Protein AF-A0A926E2L2-F1 (afdb_monomer)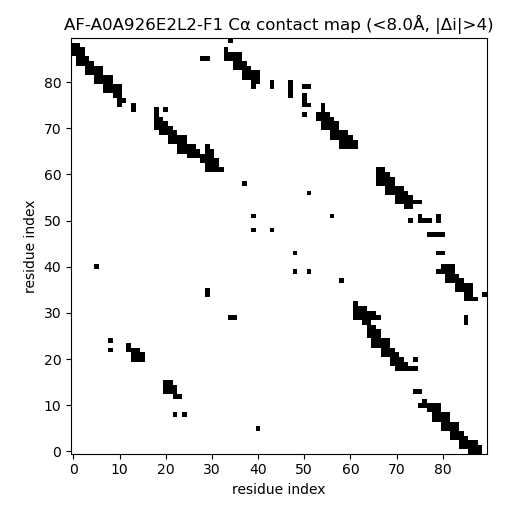

Sequence (90 aa):
KSTLTTKTLSKTGWTGSEPPFTYSLSVSGVTSSSVQEILPTTDATEEQIVALQAANMQDSGQSAGKITVKAWGDKPEIDLPVRIIIRGDL

Mean predicted aligned error: 2.11 Å

Solvent-accessible surface area (backbone atoms only — not comparable to full-atom values): 5059 Å² total; per-residue (Å²): 104,61,50,78,47,78,49,67,52,49,36,85,58,57,40,74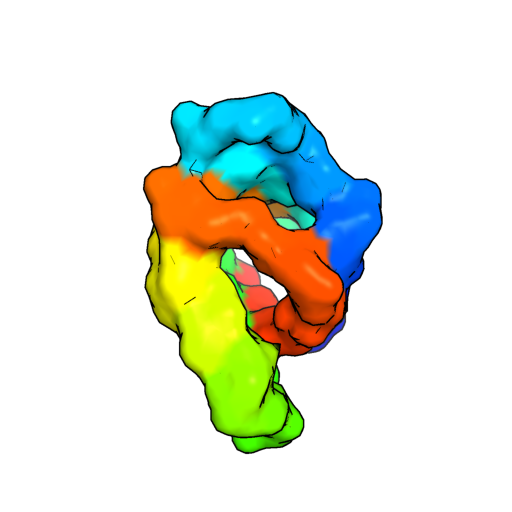,94,57,68,61,23,39,32,80,44,84,36,86,85,38,34,76,80,58,49,74,48,83,41,71,40,98,81,57,49,70,71,41,50,51,45,53,58,49,12,47,65,40,87,72,50,60,33,76,34,29,40,33,38,29,20,61,45,44,77,52,87,53,65,34,53,30,30,39,37,40,59,40,86,122

Secondary structure (DSSP, 8-state):
--EEEEEEE-GGG-B-SSSSEEEEEE-TT--SS--EEEEE-TT--HHHHHHHHHTTEEEEEEETTEEEEEESSPPP-S-EEEEEEEPS--

pLDDT: mean 97.48, std 1.96, range [84.56, 98.81]

Foldseek 3Di:
DKDKDKDKQALVQWDDPAPFIKHKDFAAPWAQPWDKDKAADPPQDPVLVVLVVQQCKDFDGTHHRITMITRGGDRRPHIHMIMMMTDPPD

Structure (mmCIF, N/CA/C/O backbone):
data_AF-A0A926E2L2-F1
#
_entry.id   AF-A0A926E2L2-F1
#
loop_
_atom_site.group_PDB
_atom_site.id
_atom_site.type_symbol
_atom_site.label_atom_id
_atom_site.label_alt_id
_atom_site.label_comp_id
_atom_site.label_asym_id
_atom_site.label_entity_id
_atom_site.label_seq_id
_atom_site.pdbx_PDB_ins_code
_atom_site.Cartn_x
_atom_site.Cartn_y
_atom_site.Cartn_z
_atom_site.occupancy
_atom_site.B_iso_or_equiv
_atom_site.auth_seq_id
_atom_site.auth_comp_id
_atom_site.auth_asym_id
_atom_site.auth_atom_id
_atom_site.pdbx_PDB_model_num
ATOM 1 N N . LYS A 1 1 ? 4.886 -1.017 -20.928 1.00 91.69 1 LYS A N 1
ATOM 2 C CA . LYS A 1 1 ? 3.439 -0.831 -20.620 1.00 91.69 1 LYS A CA 1
ATOM 3 C C . LYS A 1 1 ? 3.241 -1.029 -19.128 1.00 91.69 1 LYS A C 1
ATOM 5 O O . LYS A 1 1 ? 3.686 -2.052 -18.626 1.00 91.69 1 LYS A O 1
ATOM 10 N N . SER A 1 2 ? 2.597 -0.082 -18.451 1.00 97.38 2 SER A N 1
ATOM 11 C CA . SER A 1 2 ? 2.310 -0.176 -17.014 1.00 97.38 2 SER A CA 1
ATOM 12 C C . SER A 1 2 ? 1.260 -1.247 -16.707 1.00 97.38 2 SER A C 1
ATOM 14 O O . SER A 1 2 ? 0.392 -1.535 -17.538 1.00 97.38 2 SER A O 1
ATOM 16 N N . THR A 1 3 ? 1.327 -1.826 -15.511 1.00 97.81 3 THR A N 1
ATOM 17 C CA . THR A 1 3 ? 0.370 -2.831 -15.022 1.00 97.81 3 THR A CA 1
ATOM 18 C C . THR A 1 3 ? -0.324 -2.345 -13.758 1.00 97.81 3 THR A C 1
ATOM 20 O O . THR A 1 3 ? 0.294 -1.656 -12.953 1.00 97.81 3 THR A O 1
ATOM 23 N N . LEU A 1 4 ? -1.582 -2.739 -13.562 1.00 97.81 4 LEU A N 1
ATOM 24 C CA . LEU A 1 4 ? -2.395 -2.395 -12.396 1.00 97.81 4 LEU A CA 1
ATOM 25 C C . LEU A 1 4 ? -2.817 -3.676 -11.668 1.00 97.81 4 LEU A C 1
ATOM 27 O O . LEU A 1 4 ? -3.331 -4.596 -12.302 1.00 97.81 4 LEU A O 1
ATOM 31 N N . THR A 1 5 ? -2.640 -3.722 -10.349 1.00 97.88 5 THR A N 1
ATOM 32 C CA . THR A 1 5 ? -3.159 -4.800 -9.492 1.00 97.88 5 THR A CA 1
ATOM 33 C C . THR A 1 5 ? -3.793 -4.234 -8.230 1.00 97.88 5 THR A C 1
ATOM 35 O O . THR A 1 5 ? -3.326 -3.235 -7.692 1.00 97.88 5 THR A O 1
ATOM 38 N N . THR A 1 6 ? -4.820 -4.907 -7.718 1.00 98.31 6 THR A N 1
ATOM 39 C CA . THR A 1 6 ? -5.411 -4.613 -6.405 1.00 98.31 6 THR A CA 1
ATOM 40 C C . THR A 1 6 ? -4.805 -5.527 -5.341 1.00 98.31 6 THR A C 1
ATOM 42 O O . THR A 1 6 ? -4.469 -6.682 -5.623 1.00 98.31 6 THR A O 1
ATOM 45 N N . LYS A 1 7 ? -4.630 -5.007 -4.126 1.00 98.31 7 LYS A N 1
ATOM 46 C CA . LYS A 1 7 ? -4.142 -5.711 -2.938 1.00 98.31 7 LYS A CA 1
ATOM 47 C C . LYS A 1 7 ? -4.882 -5.215 -1.698 1.00 98.31 7 LYS A C 1
ATOM 49 O O . LYS A 1 7 ? -5.446 -4.129 -1.704 1.00 98.31 7 LYS A O 1
ATOM 54 N N . THR A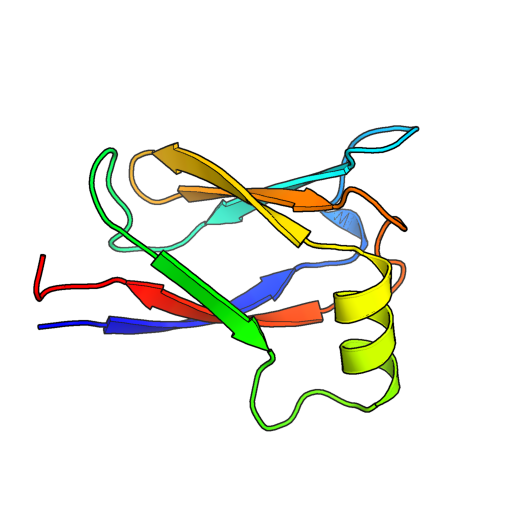 1 8 ? -4.801 -5.989 -0.625 1.00 98.38 8 THR A N 1
ATOM 55 C CA . THR A 1 8 ? -5.263 -5.578 0.703 1.00 98.38 8 THR A CA 1
ATOM 56 C C . THR A 1 8 ? -4.072 -5.585 1.650 1.00 98.38 8 THR A C 1
ATOM 58 O O . THR A 1 8 ? -3.370 -6.594 1.754 1.00 98.38 8 THR A O 1
ATOM 61 N N . LEU A 1 9 ? -3.834 -4.463 2.327 1.00 98.38 9 LEU A N 1
ATOM 62 C CA . LEU A 1 9 ? -2.936 -4.392 3.474 1.00 98.38 9 LEU A CA 1
ATOM 63 C C . LEU A 1 9 ? -3.731 -4.864 4.688 1.00 98.38 9 LEU A C 1
ATOM 65 O O . LEU A 1 9 ? -4.577 -4.130 5.195 1.00 98.38 9 LEU A O 1
ATOM 69 N N . SER A 1 10 ? -3.514 -6.104 5.118 1.00 98.50 10 SER A N 1
ATOM 70 C CA . SER A 1 10 ? -4.253 -6.625 6.265 1.00 98.50 10 SER A CA 1
ATOM 71 C C . SER A 1 10 ? -3.799 -5.942 7.551 1.00 98.50 10 SER A C 1
ATOM 73 O O . SER A 1 10 ? -2.598 -5.795 7.782 1.00 98.50 10 SER A O 1
ATOM 75 N N . LYS A 1 11 ? -4.724 -5.592 8.445 1.00 98.44 11 LYS A N 1
ATOM 76 C CA . LYS A 1 11 ? -4.374 -4.993 9.745 1.00 98.44 11 LYS A CA 1
ATOM 77 C C . LYS A 1 11 ? -3.359 -5.821 10.542 1.00 98.44 11 LYS A C 1
ATOM 79 O O . LYS A 1 11 ? -2.512 -5.274 11.239 1.00 98.44 11 LYS A O 1
ATOM 84 N N . THR A 1 12 ? -3.388 -7.148 10.398 1.00 98.19 12 THR A N 1
ATOM 85 C CA . THR A 1 12 ? -2.487 -8.059 11.121 1.00 98.19 12 THR A CA 1
ATOM 86 C C . THR A 1 12 ? -1.112 -8.205 10.471 1.00 98.19 12 THR A C 1
ATOM 88 O O . THR A 1 12 ? -0.238 -8.842 11.050 1.00 98.19 12 THR A O 1
ATOM 91 N N . GLY A 1 13 ? -0.907 -7.671 9.263 1.00 98.06 13 GLY A N 1
ATOM 92 C CA . GLY A 1 13 ? 0.374 -7.745 8.553 1.00 98.06 13 GLY A CA 1
ATOM 93 C C . GLY A 1 13 ? 1.365 -6.641 8.935 1.00 98.06 13 GLY A C 1
ATOM 94 O O . GLY A 1 13 ? 2.524 -6.695 8.521 1.00 98.06 13 GLY A O 1
ATOM 95 N N . TRP A 1 14 ? 0.930 -5.648 9.716 1.00 98.38 14 TRP A N 1
ATOM 96 C CA . TRP A 1 14 ? 1.783 -4.568 10.202 1.00 98.38 14 TRP A CA 1
ATOM 97 C C . TRP A 1 14 ? 2.627 -5.012 11.394 1.00 98.38 14 TRP A C 1
ATOM 99 O O . TRP A 1 14 ? 2.134 -5.583 12.365 1.00 98.38 14 TRP A O 1
ATOM 109 N N . THR A 1 15 ? 3.914 -4.691 11.337 1.00 98.31 15 THR A N 1
ATOM 110 C CA . THR A 1 15 ? 4.901 -4.987 12.383 1.00 98.31 15 THR A CA 1
ATOM 111 C C . THR A 1 15 ? 5.469 -3.701 12.987 1.00 98.31 15 THR A C 1
ATOM 113 O O . THR A 1 15 ? 5.367 -2.630 12.388 1.00 98.31 15 THR A O 1
ATOM 116 N N . GLY A 1 16 ? 6.073 -3.808 14.174 1.00 97.69 16 GLY A N 1
ATOM 117 C CA . GLY A 1 16 ? 6.592 -2.673 14.949 1.00 97.69 16 GLY A CA 1
ATOM 118 C C . GLY A 1 16 ? 5.678 -2.291 16.116 1.00 97.69 16 GLY A C 1
ATOM 119 O O . GLY A 1 16 ? 4.459 -2.458 16.041 1.00 97.69 16 GLY A O 1
ATOM 120 N N . SER A 1 17 ? 6.262 -1.815 17.215 1.00 96.69 17 SER A N 1
ATOM 121 C CA . SER A 1 17 ? 5.525 -1.312 18.386 1.00 96.69 17 SER A CA 1
ATOM 122 C C . SER A 1 17 ? 5.304 0.199 18.345 1.00 96.69 17 SER A C 1
ATOM 124 O O . SER A 1 17 ? 4.343 0.662 18.937 1.00 96.69 17 SER A O 1
ATOM 126 N N . GLU A 1 18 ? 6.134 0.926 17.595 1.00 97.25 18 GLU A N 1
ATOM 127 C CA . GLU A 1 18 ? 6.099 2.381 17.407 1.00 97.25 18 GLU A CA 1
ATOM 128 C C . GLU A 1 18 ? 6.325 2.722 15.921 1.00 97.25 18 GLU A C 1
ATOM 130 O O . GLU A 1 18 ? 6.889 1.887 15.195 1.00 97.25 18 GLU A O 1
ATOM 135 N N . PRO A 1 19 ? 5.931 3.922 15.451 1.00 97.19 19 PRO A N 1
ATOM 136 C CA . PRO A 1 19 ? 6.209 4.358 14.089 1.00 97.19 19 PRO A CA 1
ATOM 137 C C . PRO A 1 19 ? 7.722 4.417 13.770 1.00 97.19 19 PRO A C 1
ATOM 139 O O . PRO A 1 19 ? 8.524 4.804 14.623 1.00 97.19 19 PRO A O 1
ATOM 142 N N . PRO A 1 20 ? 8.138 4.104 12.528 1.00 98.06 20 PRO A N 1
ATOM 143 C CA . PRO A 1 20 ? 7.285 3.648 11.441 1.00 98.06 20 PRO A CA 1
ATOM 144 C C . PRO A 1 20 ? 6.908 2.165 11.564 1.00 98.06 20 PRO A C 1
ATOM 146 O O . PRO A 1 20 ? 7.772 1.288 11.661 1.00 98.06 20 PRO A O 1
ATOM 149 N N . PHE A 1 21 ? 5.617 1.868 11.436 1.00 98.69 21 PHE A N 1
ATOM 150 C CA . PHE A 1 21 ? 5.136 0.495 11.310 1.00 98.69 21 PHE A CA 1
ATOM 151 C C . PHE A 1 21 ? 5.463 -0.037 9.920 1.00 98.69 21 PHE A C 1
ATOM 153 O O . PHE A 1 21 ? 5.372 0.694 8.937 1.00 98.69 21 PHE A O 1
ATOM 160 N N . THR A 1 22 ? 5.848 -1.306 9.820 1.00 98.50 22 THR A N 1
ATOM 161 C CA . THR A 1 22 ? 6.336 -1.890 8.562 1.00 98.50 22 THR A CA 1
ATOM 162 C C . THR A 1 22 ? 5.397 -2.974 8.053 1.00 98.50 22 THR A C 1
ATOM 164 O O . THR A 1 22 ? 5.014 -3.868 8.811 1.00 98.50 22 THR A O 1
ATOM 167 N N . TYR A 1 23 ? 5.092 -2.929 6.756 1.00 98.69 23 TYR A N 1
ATOM 168 C CA . TYR A 1 23 ? 4.324 -3.939 6.034 1.00 98.69 23 TYR A CA 1
ATOM 169 C C . TYR A 1 23 ? 5.122 -4.472 4.842 1.00 98.69 23 TYR A C 1
ATOM 171 O O . TYR A 1 23 ? 5.700 -3.703 4.071 1.00 98.69 23 TYR A O 1
ATOM 179 N N . SER A 1 24 ? 5.124 -5.793 4.652 1.00 98.12 24 SER A N 1
ATOM 180 C CA . SER A 1 24 ? 5.730 -6.430 3.480 1.00 98.12 24 SER A CA 1
ATOM 181 C C . SER A 1 24 ? 4.646 -6.961 2.549 1.00 98.12 24 SER A C 1
ATOM 183 O O . SER A 1 24 ? 3.903 -7.871 2.910 1.00 98.12 24 SER A O 1
ATOM 185 N N . LEU A 1 25 ? 4.539 -6.381 1.354 1.00 97.94 25 LEU A N 1
ATOM 186 C CA . LEU A 1 25 ? 3.465 -6.667 0.411 1.00 97.94 25 LEU A CA 1
ATOM 187 C C . LEU A 1 25 ? 3.984 -7.397 -0.828 1.00 97.94 25 LEU A C 1
ATOM 189 O O . LEU A 1 25 ? 4.805 -6.865 -1.573 1.00 97.94 25 LEU A O 1
ATOM 193 N N . SER A 1 26 ? 3.456 -8.592 -1.087 1.00 98.06 26 SER A N 1
ATOM 194 C CA . SER A 1 26 ? 3.780 -9.370 -2.287 1.00 98.06 26 SER A CA 1
ATOM 195 C C . SER A 1 26 ? 3.042 -8.842 -3.518 1.00 98.06 26 SER A C 1
ATOM 197 O O . SER A 1 26 ? 1.805 -8.856 -3.577 1.00 98.06 26 SER A O 1
ATOM 199 N N . VAL A 1 27 ? 3.799 -8.435 -4.536 1.00 97.88 27 VAL A N 1
ATOM 200 C CA . VAL A 1 27 ? 3.309 -7.824 -5.777 1.00 97.88 27 VAL A CA 1
ATOM 201 C C . VAL A 1 27 ? 4.101 -8.370 -6.965 1.00 97.88 27 VAL A C 1
ATOM 203 O O . VAL A 1 27 ? 5.266 -8.035 -7.169 1.00 97.88 27 VAL A O 1
ATOM 206 N N . SER A 1 28 ? 3.464 -9.216 -7.772 1.00 97.44 28 SER A N 1
ATOM 207 C CA . SER A 1 28 ? 4.062 -9.749 -8.998 1.00 97.44 28 SER A CA 1
ATOM 208 C C . SER A 1 28 ? 4.442 -8.621 -9.961 1.00 97.44 28 SER A C 1
ATOM 210 O O . SER A 1 28 ? 3.673 -7.682 -10.144 1.00 97.44 28 SER A O 1
ATOM 212 N N . GLY A 1 29 ? 5.616 -8.726 -10.586 1.00 95.81 29 GLY A N 1
ATOM 213 C CA . GLY A 1 29 ? 6.134 -7.724 -11.526 1.00 95.81 29 GLY A CA 1
ATOM 214 C C . GLY A 1 29 ? 7.011 -6.640 -10.893 1.00 95.81 29 GLY A C 1
ATOM 215 O O . GLY A 1 29 ? 7.718 -5.951 -11.621 1.00 95.81 29 GLY A O 1
ATOM 216 N N . VAL A 1 30 ? 7.030 -6.517 -9.561 1.00 97.94 30 VAL A N 1
ATOM 217 C CA . VAL A 1 30 ? 7.986 -5.638 -8.874 1.00 97.94 30 VAL A CA 1
ATOM 218 C C . VAL A 1 30 ? 9.394 -6.216 -8.997 1.00 97.94 30 VAL A C 1
ATOM 220 O O . VAL A 1 30 ? 9.601 -7.419 -8.834 1.00 97.94 30 VAL A O 1
ATOM 223 N N . THR A 1 31 ? 10.366 -5.359 -9.286 1.00 96.88 31 THR A N 1
ATOM 224 C CA . THR A 1 31 ? 11.795 -5.685 -9.357 1.00 96.88 31 THR A CA 1
ATOM 225 C C . THR A 1 31 ? 12.576 -4.779 -8.401 1.00 96.88 31 THR A C 1
ATOM 227 O O . THR A 1 31 ? 11.996 -3.963 -7.690 1.00 96.88 31 THR A O 1
ATOM 230 N N . SER A 1 32 ? 13.905 -4.900 -8.364 1.00 96.50 32 SER A N 1
ATOM 231 C CA . SER A 1 32 ? 14.752 -3.970 -7.605 1.00 96.50 32 SER A CA 1
ATOM 232 C C . SER A 1 32 ? 14.738 -2.540 -8.163 1.00 96.50 32 SER A C 1
ATOM 234 O O . SER A 1 32 ? 15.059 -1.615 -7.425 1.00 96.50 32 SER A O 1
ATOM 236 N N . SER A 1 33 ? 14.352 -2.339 -9.427 1.00 95.31 33 SER A N 1
ATOM 237 C CA . SER A 1 33 ? 14.404 -1.041 -10.119 1.00 95.31 33 SER A CA 1
ATOM 238 C C . SER A 1 33 ? 13.074 -0.578 -10.719 1.00 95.31 33 SER A C 1
ATOM 240 O O . SER A 1 33 ? 13.018 0.510 -11.282 1.00 95.31 33 SER A O 1
ATOM 242 N N . SER A 1 34 ? 12.005 -1.374 -10.628 1.00 96.56 34 SER A N 1
ATOM 243 C CA . SER A 1 34 ? 10.665 -0.931 -11.026 1.00 96.56 34 SER A CA 1
ATOM 244 C C . SER A 1 34 ? 10.221 0.263 -10.181 1.00 96.56 34 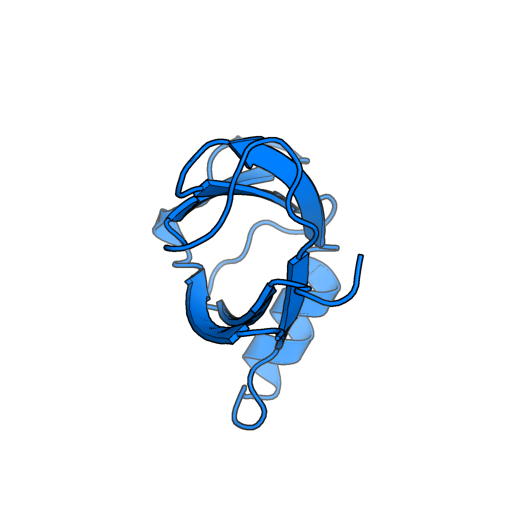SER A C 1
ATOM 246 O O . SER A 1 34 ? 10.654 0.396 -9.042 1.00 96.56 34 SER A O 1
ATOM 248 N N . VAL A 1 35 ? 9.308 1.078 -10.696 1.00 96.12 35 VAL A N 1
ATOM 249 C CA . VAL A 1 35 ? 8.676 2.154 -9.923 1.00 96.12 35 VAL A CA 1
ATOM 250 C C . VAL A 1 35 ? 7.202 1.836 -9.758 1.00 96.12 35 VAL A C 1
ATOM 252 O O . VAL A 1 35 ? 6.558 1.352 -10.694 1.00 96.12 35 VAL A O 1
ATOM 255 N N . GLN A 1 36 ? 6.677 2.078 -8.565 1.00 96.25 36 GLN A N 1
ATOM 256 C CA . GLN A 1 36 ? 5.326 1.722 -8.178 1.00 96.25 36 GLN A CA 1
ATOM 257 C C . GLN A 1 36 ? 4.624 2.929 -7.565 1.00 96.25 36 GLN A C 1
ATOM 259 O O . GLN A 1 36 ? 5.222 3.727 -6.850 1.00 96.25 36 GLN A O 1
ATOM 264 N N . GLU A 1 37 ? 3.331 3.040 -7.831 1.00 96.38 37 GLU A N 1
ATOM 265 C CA . GLU A 1 37 ? 2.444 3.969 -7.140 1.00 96.38 37 GLU A CA 1
ATOM 266 C C . GLU A 1 37 ? 1.455 3.150 -6.317 1.00 96.38 37 GLU A C 1
ATOM 268 O O . GLU A 1 37 ? 0.878 2.184 -6.826 1.00 96.38 37 GLU A O 1
ATOM 273 N N . ILE A 1 38 ? 1.256 3.533 -5.056 1.00 97.00 38 ILE A N 1
ATOM 274 C CA . ILE A 1 38 ? 0.293 2.909 -4.145 1.00 97.00 38 ILE A CA 1
ATOM 275 C C . ILE A 1 38 ? -0.837 3.907 -3.912 1.00 97.00 38 ILE A C 1
ATOM 277 O O . ILE A 1 38 ? -0.611 5.019 -3.442 1.00 97.00 38 ILE A O 1
ATOM 281 N N . LEU A 1 39 ? -2.058 3.512 -4.257 1.00 97.75 39 LEU A N 1
ATOM 282 C CA . LEU A 1 39 ? -3.253 4.355 -4.204 1.00 97.75 39 LEU A CA 1
ATOM 283 C C . LEU A 1 39 ? -4.377 3.605 -3.483 1.00 97.75 39 LEU A C 1
ATOM 285 O O . LEU A 1 39 ? -4.403 2.378 -3.547 1.00 97.75 39 LEU A O 1
ATOM 289 N N . PRO A 1 40 ? -5.363 4.279 -2.878 1.00 98.19 40 PRO A N 1
ATOM 290 C CA . PRO A 1 40 ? -6.596 3.616 -2.458 1.00 98.19 40 PRO A CA 1
ATOM 291 C C . PRO A 1 40 ? -7.315 2.946 -3.646 1.00 98.19 40 PRO A C 1
ATOM 293 O O . PRO A 1 40 ? -7.166 3.360 -4.811 1.00 98.19 40 PRO A O 1
ATOM 296 N N . THR A 1 41 ? -8.119 1.915 -3.375 1.00 98.50 41 THR A N 1
ATOM 297 C CA . THR A 1 41 ? -9.120 1.459 -4.354 1.00 98.50 41 THR A CA 1
ATOM 298 C C . THR A 1 41 ? -10.232 2.492 -4.519 1.00 98.50 41 THR A C 1
ATOM 300 O O . THR A 1 41 ? -10.432 3.361 -3.677 1.00 98.50 41 THR A O 1
ATOM 303 N N . THR A 1 42 ? -10.931 2.445 -5.655 1.00 97.56 42 THR A N 1
ATOM 304 C CA . THR A 1 42 ? -12.010 3.398 -5.974 1.00 97.56 42 THR A CA 1
ATOM 305 C C . THR A 1 42 ? -13.289 3.149 -5.176 1.00 97.56 42 THR A C 1
ATOM 307 O O . THR A 1 42 ? -14.173 3.994 -5.171 1.00 97.56 42 THR A O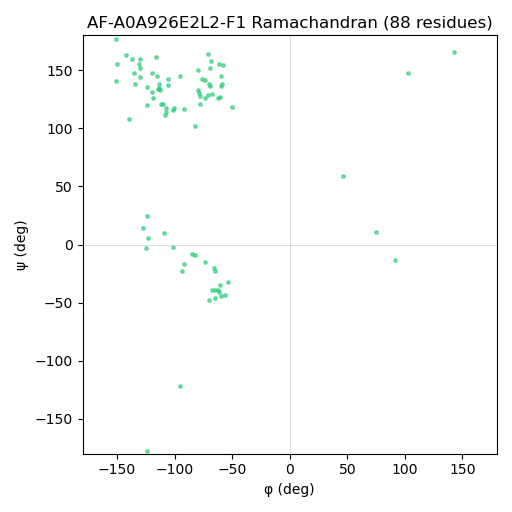 1
ATOM 310 N N . ASP A 1 43 ? -13.391 1.980 -4.551 1.00 97.81 43 ASP A N 1
ATOM 311 C CA . ASP A 1 43 ? -14.497 1.500 -3.725 1.00 97.81 43 ASP A CA 1
ATOM 312 C C . ASP A 1 43 ? -14.135 1.427 -2.229 1.00 97.81 43 ASP A C 1
ATOM 314 O O . ASP A 1 43 ? -14.893 0.855 -1.449 1.00 97.81 43 ASP A O 1
ATOM 318 N N . ALA A 1 44 ? -12.986 1.986 -1.822 1.00 98.44 44 ALA A N 1
ATOM 319 C CA . ALA A 1 44 ? -12.606 2.074 -0.414 1.00 98.44 44 ALA A CA 1
ATOM 320 C C . ALA A 1 44 ? -13.654 2.875 0.377 1.00 98.44 44 ALA A C 1
ATOM 322 O O . ALA A 1 44 ? -14.110 3.929 -0.077 1.00 98.44 44 ALA A O 1
ATOM 323 N N . THR A 1 45 ? -14.024 2.387 1.561 1.00 98.75 45 THR A N 1
ATOM 324 C CA . THR A 1 45 ? -14.979 3.083 2.435 1.00 98.75 45 THR A CA 1
ATOM 325 C C . THR A 1 45 ? -14.363 4.344 3.038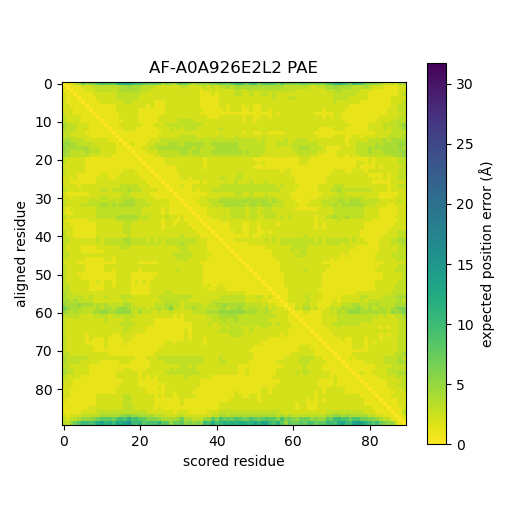 1.00 98.75 45 THR A C 1
ATOM 327 O O . THR A 1 45 ? -13.141 4.511 3.051 1.00 98.75 45 THR A O 1
ATOM 330 N N . GLU A 1 46 ? -15.197 5.234 3.579 1.00 98.69 46 GLU A N 1
ATOM 331 C CA . GLU A 1 46 ? -14.727 6.441 4.266 1.00 98.69 46 GLU A CA 1
ATOM 332 C C . GLU A 1 46 ? -13.762 6.099 5.411 1.00 98.69 46 GLU A C 1
ATOM 334 O O . GLU A 1 46 ? -12.688 6.689 5.514 1.00 98.69 46 GLU A O 1
ATOM 339 N N . GLU A 1 47 ? -14.078 5.074 6.205 1.00 98.69 47 GLU A N 1
ATOM 340 C CA . GLU A 1 47 ? -13.230 4.611 7.306 1.00 98.69 47 GLU A CA 1
ATOM 341 C C . GLU A 1 47 ? -11.872 4.111 6.800 1.00 98.69 47 GLU A C 1
ATOM 343 O O . GLU A 1 47 ? -10.838 4.387 7.410 1.00 98.69 47 GLU A O 1
ATOM 348 N N . GLN A 1 48 ? -11.849 3.413 5.659 1.00 98.81 48 GLN A N 1
ATOM 349 C CA . GLN A 1 48 ? -10.608 2.962 5.026 1.00 98.81 48 GLN A CA 1
ATOM 350 C C . GLN A 1 48 ? -9.778 4.134 4.500 1.00 98.81 48 GLN A C 1
ATOM 352 O O . GLN A 1 48 ? -8.556 4.119 4.648 1.00 98.81 48 GLN A O 1
ATOM 357 N N . ILE A 1 49 ? -10.409 5.165 3.931 1.00 98.56 49 ILE A N 1
ATOM 358 C CA . ILE A 1 49 ? -9.717 6.382 3.487 1.00 98.56 49 ILE A CA 1
ATOM 359 C C . ILE A 1 49 ? -9.120 7.143 4.674 1.00 98.56 49 ILE A C 1
ATOM 361 O O . ILE A 1 49 ? -7.946 7.513 4.619 1.00 98.56 49 ILE A O 1
ATOM 365 N N . VAL A 1 50 ? -9.879 7.327 5.757 1.00 98.69 50 VAL A N 1
ATOM 366 C CA . VAL A 1 50 ? -9.385 7.970 6.985 1.00 98.69 50 VAL A CA 1
ATOM 367 C C . VAL A 1 50 ? -8.200 7.191 7.558 1.00 98.69 50 VAL A C 1
ATOM 369 O O . VAL A 1 50 ? -7.173 7.789 7.873 1.00 98.69 50 VAL A O 1
ATOM 372 N N . ALA A 1 51 ? -8.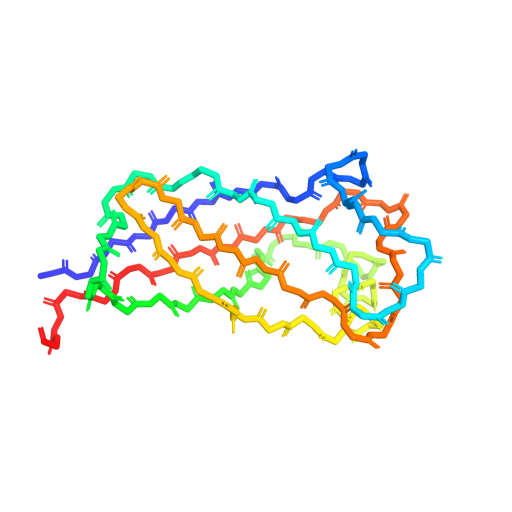283 5.860 7.619 1.00 98.75 51 ALA A N 1
ATOM 373 C CA . ALA A 1 51 ? -7.182 5.026 8.099 1.00 98.75 51 ALA A CA 1
ATOM 374 C C . ALA A 1 51 ? -5.940 5.089 7.187 1.00 98.75 51 ALA A C 1
ATOM 376 O O . ALA A 1 51 ? -4.817 5.147 7.685 1.00 98.75 51 ALA A O 1
ATOM 377 N N . LEU A 1 52 ? -6.113 5.131 5.860 1.00 98.38 52 LEU A N 1
ATOM 378 C CA . LEU A 1 52 ? -5.014 5.317 4.900 1.00 98.38 52 LEU A CA 1
ATOM 379 C C . LEU A 1 52 ? -4.299 6.665 5.097 1.00 98.38 52 LEU A C 1
ATOM 381 O O . LEU A 1 52 ? -3.071 6.727 5.018 1.00 98.38 52 LEU A O 1
ATOM 385 N N . GLN A 1 53 ? -5.056 7.733 5.362 1.00 98.38 53 GLN A N 1
ATOM 386 C CA . GLN A 1 53 ? -4.520 9.070 5.630 1.00 98.38 53 GLN A CA 1
ATOM 387 C C . GLN A 1 53 ? -3.800 9.130 6.981 1.00 98.38 53 GLN A C 1
ATOM 389 O O . GLN A 1 53 ? -2.661 9.594 7.041 1.00 98.38 53 GLN A O 1
ATOM 394 N N . ALA A 1 54 ? -4.427 8.613 8.042 1.00 98.56 54 ALA A N 1
ATOM 395 C CA . ALA A 1 54 ? -3.858 8.560 9.388 1.00 98.56 54 ALA A CA 1
ATOM 396 C C . ALA A 1 54 ? -2.560 7.741 9.437 1.00 98.56 54 ALA A C 1
ATOM 398 O O . ALA A 1 54 ? -1.619 8.110 10.135 1.00 98.56 54 ALA A O 1
ATOM 399 N N . ALA A 1 55 ? -2.463 6.674 8.638 1.00 98.50 55 ALA A N 1
ATOM 400 C CA . ALA A 1 55 ? -1.258 5.858 8.550 1.00 98.50 55 ALA A CA 1
ATOM 401 C C . ALA A 1 55 ? -0.043 6.610 7.975 1.00 98.50 55 ALA A C 1
ATOM 403 O O . ALA A 1 55 ? 1.092 6.210 8.239 1.00 98.50 55 ALA A O 1
ATOM 404 N N . ASN A 1 56 ? -0.246 7.691 7.203 1.00 97.88 56 ASN A N 1
ATOM 405 C CA . ASN A 1 56 ? 0.822 8.451 6.537 1.00 97.88 56 ASN A CA 1
ATOM 406 C C . ASN A 1 56 ? 1.833 7.518 5.837 1.00 97.88 56 ASN A C 1
ATOM 408 O O . ASN A 1 56 ? 3.016 7.442 6.193 1.00 97.88 56 ASN A O 1
ATOM 412 N N . MET A 1 57 ? 1.317 6.709 4.909 1.00 96.44 57 MET A N 1
ATOM 413 C CA . MET A 1 57 ? 2.071 5.615 4.303 1.00 96.44 57 MET A CA 1
ATOM 414 C C . MET A 1 57 ? 3.084 6.099 3.267 1.00 96.44 57 MET A C 1
ATOM 416 O O . MET A 1 57 ? 2.791 6.982 2.466 1.00 96.44 57 MET A O 1
ATOM 420 N N . GLN A 1 58 ? 4.246 5.450 3.236 1.00 95.81 58 GLN A N 1
ATOM 421 C CA . GLN A 1 58 ? 5.299 5.682 2.255 1.00 95.81 58 GLN A CA 1
ATOM 422 C C . GLN A 1 58 ? 5.849 4.362 1.720 1.00 95.81 58 GLN A C 1
ATOM 424 O O . GLN A 1 58 ? 6.111 3.432 2.493 1.00 95.81 58 GLN A O 1
ATOM 429 N N . ASP A 1 59 ? 6.092 4.299 0.410 1.00 92.62 59 ASP A N 1
ATOM 430 C CA . ASP A 1 59 ? 6.982 3.278 -0.143 1.00 92.62 59 ASP A CA 1
ATOM 431 C C . ASP A 1 59 ? 8.383 3.490 0.447 1.00 92.62 59 ASP A C 1
ATOM 433 O O . ASP A 1 59 ? 8.914 4.599 0.466 1.00 92.62 59 ASP A O 1
ATOM 437 N N . SER A 1 60 ? 8.944 2.440 1.035 1.00 94.38 60 SER A N 1
ATOM 438 C CA . SER A 1 60 ? 10.211 2.479 1.765 1.00 94.38 60 SER A CA 1
ATOM 439 C C . SER A 1 60 ? 11.204 1.425 1.286 1.00 94.38 60 SER A C 1
ATOM 441 O O . SER A 1 60 ? 12.192 1.159 1.976 1.00 94.38 60 SER A O 1
ATOM 443 N N . GLY A 1 61 ? 10.957 0.816 0.125 1.00 95.38 61 GLY A N 1
ATOM 444 C CA . GLY A 1 61 ? 11.900 -0.080 -0.532 1.00 95.38 61 GLY A CA 1
ATOM 445 C C . GLY A 1 61 ? 11.236 -1.268 -1.211 1.00 95.38 61 GLY A C 1
ATOM 446 O O . GLY A 1 61 ? 10.093 -1.629 -0.944 1.00 95.38 61 GLY A O 1
ATOM 447 N N . GLN A 1 62 ? 12.002 -1.944 -2.060 1.00 97.62 62 GLN A N 1
ATOM 448 C CA . GLN A 1 62 ? 11.482 -2.969 -2.960 1.00 97.62 62 GLN A CA 1
ATOM 449 C C . GLN A 1 62 ? 12.512 -4.054 -3.260 1.00 97.62 62 GLN A C 1
ATOM 451 O O . GLN A 1 62 ? 13.724 -3.841 -3.193 1.00 97.62 62 GLN A O 1
ATOM 456 N N . SER A 1 63 ? 12.016 -5.229 -3.625 1.00 97.81 63 SER A N 1
ATOM 457 C CA . SER A 1 63 ? 12.806 -6.311 -4.204 1.00 97.81 63 SER A CA 1
ATOM 458 C C . SER A 1 63 ? 11.925 -7.159 -5.120 1.00 97.81 63 SER A C 1
ATOM 460 O O . SER A 1 63 ? 10.730 -6.902 -5.253 1.00 97.81 63 SER A O 1
ATOM 462 N N . ALA A 1 64 ? 12.498 -8.162 -5.790 1.00 97.94 64 ALA A N 1
ATOM 463 C CA . ALA A 1 64 ? 11.746 -9.008 -6.713 1.00 97.94 64 ALA A CA 1
ATOM 464 C C . ALA A 1 64 ? 10.450 -9.551 -6.074 1.00 97.94 64 ALA A C 1
ATOM 466 O O . ALA A 1 64 ? 10.481 -10.269 -5.075 1.00 97.94 64 ALA A O 1
ATOM 467 N N . GLY A 1 65 ? 9.312 -9.183 -6.664 1.00 98.00 65 GLY A N 1
ATOM 468 C CA . GLY A 1 65 ? 7.979 -9.601 -6.245 1.00 98.00 65 GLY A CA 1
ATOM 469 C C . GLY A 1 65 ? 7.435 -8.928 -4.981 1.00 98.00 65 GLY A C 1
ATOM 470 O O . GLY A 1 65 ? 6.434 -9.414 -4.451 1.00 98.00 65 GLY A O 1
ATOM 471 N N . LYS A 1 66 ? 8.069 -7.869 -4.455 1.00 98.12 66 LYS A N 1
ATOM 472 C CA . LYS A 1 66 ? 7.736 -7.341 -3.125 1.00 98.12 66 LYS A CA 1
ATOM 473 C C . LYS A 1 66 ? 7.985 -5.844 -2.953 1.00 98.12 66 LYS A C 1
ATOM 475 O O . LYS A 1 66 ? 9.025 -5.332 -3.356 1.00 98.12 66 LYS A O 1
ATOM 480 N N . ILE A 1 67 ? 7.072 -5.187 -2.242 1.00 98.12 67 ILE A N 1
ATOM 481 C CA . ILE A 1 67 ? 7.188 -3.798 -1.781 1.00 98.12 67 ILE A CA 1
ATOM 482 C C . ILE A 1 67 ? 7.233 -3.784 -0.249 1.00 98.12 67 ILE A C 1
ATOM 484 O O . ILE A 1 67 ? 6.593 -4.608 0.413 1.00 98.12 67 ILE A O 1
ATOM 488 N N . THR A 1 68 ? 7.994 -2.857 0.321 1.00 98.19 68 THR A N 1
ATOM 489 C CA . THR A 1 68 ? 8.001 -2.538 1.749 1.00 98.19 68 THR A CA 1
ATOM 490 C C . THR A 1 68 ? 7.320 -1.196 1.947 1.00 98.19 68 THR A C 1
ATOM 492 O O . THR A 1 68 ? 7.806 -0.176 1.472 1.00 98.19 68 THR A O 1
ATOM 495 N N . VAL A 1 69 ? 6.212 -1.195 2.680 1.00 98.25 69 VAL A N 1
ATOM 496 C CA . VAL A 1 69 ? 5.461 0.019 3.010 1.00 98.25 69 VAL A CA 1
ATOM 497 C C . VAL A 1 69 ? 5.719 0.366 4.469 1.00 98.25 69 VAL A C 1
ATOM 499 O O . VAL A 1 69 ? 5.719 -0.522 5.326 1.00 98.25 69 VAL A O 1
ATOM 502 N N . LYS A 1 70 ? 5.931 1.650 4.757 1.00 98.38 70 LYS A N 1
ATOM 503 C CA . LYS A 1 70 ? 5.998 2.169 6.124 1.00 98.38 70 LYS A CA 1
ATOM 504 C C . LYS A 1 70 ? 4.829 3.094 6.410 1.00 98.38 70 LYS A C 1
ATOM 506 O O . LYS A 1 70 ? 4.553 3.968 5.600 1.00 98.38 70 LYS A O 1
ATOM 511 N N . ALA A 1 71 ? 4.191 2.925 7.562 1.00 98.56 71 ALA A N 1
ATOM 512 C CA . ALA A 1 71 ? 3.215 3.861 8.110 1.00 98.56 71 ALA A CA 1
ATOM 513 C C . ALA A 1 71 ? 3.898 4.697 9.196 1.00 98.56 71 ALA A C 1
ATOM 515 O O . ALA A 1 71 ? 4.369 4.144 10.191 1.00 98.56 71 ALA A O 1
ATOM 516 N N . TRP A 1 72 ? 4.011 6.006 8.972 1.00 98.44 72 TRP A N 1
ATOM 517 C CA . TRP A 1 72 ? 4.679 6.943 9.886 1.00 98.44 72 TRP A CA 1
ATOM 518 C C . TRP A 1 72 ? 3.731 7.593 10.895 1.00 98.44 72 TRP A C 1
ATOM 520 O O . TRP A 1 72 ? 4.203 8.180 11.865 1.00 98.44 72 TRP A O 1
ATOM 530 N N . GLY A 1 73 ? 2.424 7.525 10.641 1.00 98.31 73 GLY A N 1
ATOM 531 C CA . GLY A 1 73 ? 1.389 7.925 11.585 1.00 98.31 73 GLY A CA 1
ATOM 532 C C . GLY A 1 73 ? 0.888 6.709 12.353 1.00 98.31 73 GLY A C 1
ATOM 533 O O . GLY A 1 73 ? 1.678 6.002 12.975 1.00 98.31 73 GLY A O 1
ATOM 534 N N . ASP A 1 74 ? -0.409 6.443 12.269 1.00 98.25 74 ASP A N 1
ATOM 535 C CA . ASP A 1 74 ? -1.045 5.373 13.035 1.00 98.25 74 ASP A CA 1
ATOM 536 C C . ASP A 1 74 ? -0.825 3.986 12.417 1.00 98.25 74 ASP A C 1
ATOM 538 O O . ASP A 1 74 ? -0.724 3.816 11.198 1.00 98.25 74 ASP A O 1
ATOM 542 N N . LYS A 1 75 ? -0.791 2.953 13.266 1.00 98.50 75 LYS A N 1
ATOM 543 C CA . LYS A 1 75 ? -0.827 1.564 12.796 1.00 98.50 75 LYS A CA 1
ATOM 544 C C . LYS A 1 75 ? -2.247 1.251 12.321 1.00 98.50 75 LYS A C 1
ATOM 546 O O . LYS A 1 75 ? -3.171 1.392 13.118 1.00 98.50 75 LYS A O 1
ATOM 551 N N . PRO A 1 76 ? -2.450 0.760 11.088 1.00 98.44 76 PRO A N 1
ATOM 552 C CA . PRO A 1 76 ? -3.789 0.400 10.638 1.00 98.44 76 PRO A CA 1
ATOM 553 C C . PRO A 1 76 ? -4.450 -0.688 11.492 1.00 98.44 76 PRO A C 1
ATOM 555 O O . PRO A 1 76 ? -3.905 -1.779 11.660 1.00 98.44 76 PRO A O 1
ATOM 558 N N . GLU A 1 77 ? -5.663 -0.406 11.968 1.00 98.25 77 GLU A N 1
ATOM 559 C CA . GLU A 1 77 ? -6.493 -1.338 12.751 1.00 98.25 77 GLU A CA 1
ATOM 560 C C . GLU A 1 77 ? -7.610 -2.007 11.929 1.00 98.25 77 GLU A C 1
ATOM 562 O O . GLU A 1 77 ? -8.344 -2.866 12.428 1.00 98.25 77 GLU A O 1
ATOM 567 N N . ILE A 1 78 ? -7.719 -1.650 10.649 1.00 98.75 78 ILE A N 1
ATOM 568 C CA . ILE A 1 78 ? -8.634 -2.234 9.664 1.00 98.75 78 ILE A CA 1
ATOM 569 C C . ILE A 1 78 ? -7.868 -2.613 8.394 1.00 98.75 78 ILE A C 1
ATOM 571 O O . ILE A 1 78 ? -6.765 -2.124 8.147 1.00 98.75 78 ILE A O 1
ATOM 575 N N . ASP A 1 79 ? -8.449 -3.506 7.599 1.00 98.75 79 ASP A N 1
ATOM 576 C CA . ASP A 1 79 ? -7.874 -3.897 6.316 1.00 98.75 79 ASP A CA 1
ATOM 577 C C . ASP A 1 79 ? -8.003 -2.747 5.309 1.00 98.75 79 ASP A C 1
ATOM 579 O O . ASP A 1 79 ? -9.097 -2.213 5.098 1.00 98.75 79 ASP A O 1
ATOM 583 N N . LEU A 1 80 ? -6.885 -2.383 4.673 1.00 98.75 80 LEU A N 1
ATOM 584 C CA . LEU A 1 80 ? -6.814 -1.249 3.751 1.00 98.75 80 LEU A CA 1
ATOM 585 C C . LEU A 1 80 ? -6.671 -1.735 2.300 1.00 98.75 80 LEU A C 1
ATOM 587 O O . LEU A 1 80 ? -5.624 -2.289 1.942 1.00 98.75 80 LEU A O 1
ATOM 591 N N . PRO A 1 81 ? -7.693 -1.557 1.446 1.00 98.56 81 PRO A N 1
ATOM 592 C CA . PRO A 1 81 ? -7.622 -1.930 0.046 1.00 98.56 81 PRO A CA 1
ATOM 593 C C . PRO A 1 81 ? -6.823 -0.880 -0.733 1.00 98.56 81 PRO A C 1
ATOM 595 O O . PRO A 1 81 ? -7.089 0.323 -0.679 1.00 98.56 81 PRO A O 1
ATOM 598 N N . VAL A 1 82 ? -5.828 -1.345 -1.483 1.00 98.44 82 VAL A N 1
ATOM 599 C CA . VAL A 1 82 ? -4.946 -0.505 -2.291 1.00 98.44 82 VAL A CA 1
ATOM 600 C C . VAL A 1 82 ? -4.837 -1.026 -3.717 1.00 98.44 82 VAL A C 1
ATOM 602 O O . VAL A 1 82 ? -4.939 -2.219 -4.002 1.00 98.44 82 VAL A O 1
ATOM 605 N N . ARG A 1 83 ? -4.585 -0.109 -4.637 1.00 98.25 83 ARG A N 1
ATOM 606 C CA . ARG A 1 83 ? -4.199 -0.358 -6.017 1.00 9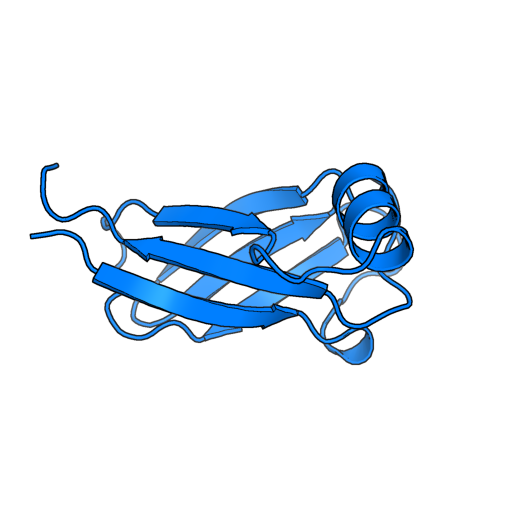8.25 83 ARG A CA 1
ATOM 607 C C . ARG A 1 83 ? -2.725 -0.049 -6.166 1.00 98.25 83 ARG A C 1
ATOM 609 O O . ARG A 1 83 ? -2.230 0.918 -5.593 1.00 98.25 83 ARG A O 1
ATOM 616 N N . ILE A 1 84 ? -2.051 -0.859 -6.965 1.00 97.94 84 ILE A N 1
ATOM 617 C CA . ILE A 1 84 ? -0.627 -0.730 -7.235 1.00 97.94 84 ILE A CA 1
ATOM 618 C C . ILE A 1 84 ? -0.449 -0.625 -8.736 1.00 97.94 84 ILE A C 1
ATOM 620 O O . ILE A 1 84 ? -0.836 -1.536 -9.476 1.00 97.94 84 ILE A O 1
ATOM 624 N N . ILE A 1 85 ? 0.129 0.488 -9.171 1.00 98.06 85 ILE A N 1
ATOM 625 C CA . ILE A 1 85 ? 0.525 0.699 -10.560 1.00 98.06 85 I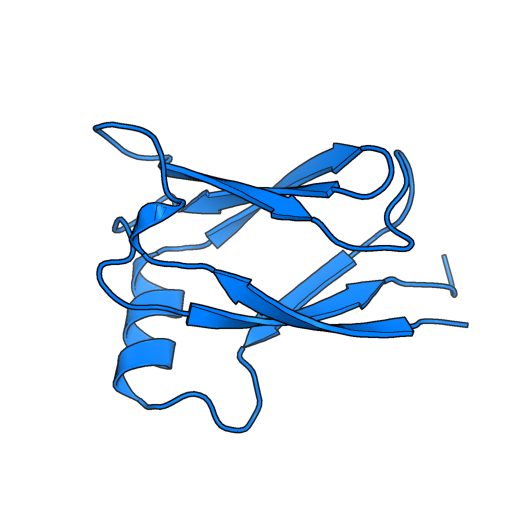LE A CA 1
ATOM 626 C C . ILE A 1 85 ? 2.022 0.457 -10.633 1.00 98.06 85 ILE A C 1
ATOM 628 O O . ILE A 1 85 ? 2.777 1.196 -10.020 1.00 98.06 85 ILE A O 1
ATOM 632 N N . ILE A 1 86 ? 2.454 -0.546 -11.393 1.00 97.56 86 ILE A N 1
ATOM 633 C CA . ILE A 1 86 ? 3.870 -0.723 -11.729 1.00 97.56 86 ILE A CA 1
ATOM 634 C C . ILE A 1 86 ? 4.107 0.006 -13.048 1.00 97.56 86 ILE A C 1
ATOM 636 O O . ILE A 1 86 ? 3.505 -0.343 -14.071 1.00 97.56 86 ILE A O 1
ATOM 640 N N . ARG A 1 87 ? 4.948 1.039 -13.012 1.00 97.50 87 ARG A N 1
ATOM 641 C CA . ARG A 1 87 ? 5.292 1.877 -14.162 1.00 97.50 87 ARG A CA 1
ATOM 642 C C . ARG A 1 87 ? 6.095 1.065 -15.167 1.00 97.50 87 ARG A C 1
ATOM 644 O O . ARG A 1 87 ? 7.053 0.388 -14.810 1.00 97.50 87 ARG A O 1
ATOM 651 N N . GLY A 1 88 ? 5.674 1.107 -16.426 1.00 95.69 88 GLY A N 1
ATOM 652 C CA . GLY A 1 88 ? 6.350 0.426 -17.532 1.00 95.69 88 GLY A CA 1
ATOM 653 C C . GLY A 1 88 ? 6.730 1.383 -18.656 1.00 95.69 88 GLY A C 1
ATOM 654 O O . GLY A 1 88 ? 6.748 0.955 -19.812 1.00 95.69 88 GLY A O 1
ATOM 655 N N . ASP A 1 89 ? 6.881 2.660 -18.312 1.00 91.25 89 ASP A N 1
ATOM 656 C CA . ASP A 1 89 ? 7.195 3.824 -19.145 1.00 91.25 89 ASP A CA 1
ATOM 657 C C . ASP A 1 89 ? 8.460 4.568 -18.669 1.00 91.25 89 ASP A C 1
ATOM 659 O O . ASP A 1 89 ? 8.774 5.628 -19.206 1.00 91.25 89 ASP A O 1
ATOM 663 N N . LEU A 1 90 ? 9.161 4.015 -17.674 1.00 84.56 90 LEU A N 1
ATOM 664 C CA . LEU A 1 90 ? 10.417 4.525 -17.120 1.00 84.56 90 LEU A CA 1
ATOM 665 C C . LEU A 1 90 ? 11.600 3.650 -17.537 1.00 84.56 90 LEU A C 1
ATOM 667 O O . LEU A 1 90 ? 11.376 2.436 -17.762 1.00 84.56 90 LEU A O 1
#

Nearest PDB structures (foldseek):
  6cl5-assembly2_F  TM=4.872E-01  e=9.446E-01  Pseudomonas aeruginosa LESB58
  6cxb-assembly1_A  TM=4.633E-01  e=1.179E+00  Pseudomonas aeruginosa LESB58
  5ueb-assembly1_A  TM=3.322E-01  e=4.991E+00  Neisseria gonorrhoeae NCCP11945
  8h2i-assembly1_bu  TM=2.732E-01  e=6.963E+00  Paramecium bursaria Chlorella virus 1

Organism: NCBI:txid2763658

Radius of gyration: 12.65 Å; Cα contacts (8 Å, |Δi|>4): 196; chains: 1; bounding box: 30×19×39 Å